Protein AF-A0A7J9P4S7-F1 (afdb_monomer)

Secondary structure (DSSP, 8-state):
-EEEPSS--EEEEEEEEETTEEEEEEEETTS-EEEEEEEETTHHHHTT--HHHHTTEEEEEEEEEE-SSEEEEEEEEEEEETTEEEEEEEEEEEE-TT-PPSEEEEEEEE----

Foldseek 3Di:
DKDFAPDDAWAWDDWDDFPQKIWTWTAHPVRAIATGMIDRHPVCVQQVHDVVQVVFWFWKKWKWFDDQFKIKTKIKTWGQDPNDTDIGMDITMDTPPVRHDGDMGIDIDGPPPD

Radius of gyration: 14.78 Å; Cα contacts (8 Å, |Δi|>4): 250; chains: 1; bounding box: 31×31×42 Å

Solvent-accessible surface area (backbone atoms only — not comparable to full-atom values): 6364 Å² total; per-residue (Å²): 90,79,47,73,59,76,96,69,76,54,49,84,72,54,72,47,83,52,97,59,30,35,35,33,33,17,35,29,94,82,72,44,36,42,82,44,29,40,34,33,56,66,48,34,67,74,53,72,44,50,72,70,37,64,76,34,52,47,34,34,37,35,42,36,41,35,37,80,66,31,34,38,40,36,42,36,43,28,22,45,53,95,89,34,86,43,79,35,69,49,75,51,75,48,70,32,84,83,63,48,51,73,44,76,48,77,45,76,48,69,50,77,84,126

Nearest PDB structures (foldseek):
  4q7r-assembly2_B  TM=4.293E-01  e=1.932E-01  Discosoma sp.
  7zct-assembly2_B  TM=4.171E-01  e=2.507E-01  Discosoma sp.
  8q6w-assembly1_A  TM=4.328E-01  e=2.642E-01  Discosoma sp.
  6myc-assembly7_G  TM=3.606E-01  e=4.941E-01  Echinophyllia sp. SC22
  5exc-assembly2_bb-2  TM=3.080E-01  e=2.035E-01  Dendronephthya sp. SSAL-2002

Organism: Methanococcus maripaludis (NCBI:txid39152)

Mean predicted aligned error: 3.86 Å

Sequence (114 aa):
MYIKRKNIEAEYDHTIEVDNIYLDIGVTKTEEKIITGVEIIDASEIFGVTKFDLSHIIGTSGLIEVYKETVKINIILEVLKRNKPFEKSINAKVLNEYGLSNESFNIQATSTVV

Structure (mmCIF, N/CA/C/O backbone):
data_AF-A0A7J9P4S7-F1
#
_entry.id   AF-A0A7J9P4S7-F1
#
loop_
_atom_site.group_PDB
_atom_site.id
_atom_site.type_symbol
_atom_site.label_atom_id
_atom_site.label_alt_id
_atom_site.label_comp_id
_atom_site.label_asym_id
_atom_site.label_entity_id
_atom_site.label_seq_id
_atom_site.pdbx_PDB_ins_code
_atom_site.Cartn_x
_atom_site.Cartn_y
_atom_site.Cartn_z
_atom_site.occupancy
_atom_site.B_iso_or_equiv
_atom_site.auth_seq_id
_atom_site.auth_comp_id
_atom_site.auth_asym_id
_atom_site.auth_atom_id
_atom_site.pdbx_PDB_model_num
ATOM 1 N N . MET A 1 1 ? -9.421 3.992 1.911 1.00 86.44 1 MET A N 1
ATOM 2 C CA . MET A 1 1 ? -8.393 4.745 2.681 1.00 86.44 1 MET A CA 1
ATOM 3 C C . MET A 1 1 ? -7.172 4.860 1.797 1.00 86.44 1 MET A C 1
ATOM 5 O O . MET A 1 1 ? -6.676 3.817 1.409 1.00 86.44 1 MET A O 1
ATOM 9 N N . TYR A 1 2 ? -6.713 6.068 1.468 1.00 91.56 2 TYR A N 1
ATOM 10 C CA . TYR A 1 2 ? -5.638 6.266 0.490 1.00 91.56 2 TYR A CA 1
ATOM 11 C C . TYR A 1 2 ? -4.363 6.830 1.120 1.00 91.56 2 TYR A C 1
ATOM 13 O O . TYR A 1 2 ? -4.419 7.749 1.939 1.00 91.56 2 TYR A O 1
ATOM 21 N N . ILE A 1 3 ? -3.217 6.298 0.704 1.00 90.62 3 ILE A N 1
ATOM 22 C CA . ILE A 1 3 ? -1.881 6.685 1.145 1.00 90.62 3 ILE A CA 1
ATOM 23 C C . ILE A 1 3 ? -1.031 6.941 -0.095 1.00 90.62 3 ILE A C 1
ATOM 25 O O . ILE A 1 3 ? -0.635 6.014 -0.798 1.00 90.62 3 ILE A O 1
ATOM 29 N N . LYS A 1 4 ? -0.699 8.209 -0.339 1.00 91.31 4 LYS A N 1
ATOM 30 C CA . LYS A 1 4 ? 0.210 8.593 -1.420 1.00 91.31 4 LYS A CA 1
ATOM 31 C C . LYS A 1 4 ? 1.665 8.507 -0.967 1.00 91.31 4 LYS A C 1
ATOM 33 O O . LYS A 1 4 ? 2.020 9.040 0.090 1.00 91.31 4 LYS A O 1
ATOM 38 N N . ARG A 1 5 ? 2.532 7.919 -1.792 1.00 90.38 5 ARG A N 1
ATOM 39 C CA . ARG A 1 5 ? 3.981 7.959 -1.580 1.00 90.38 5 ARG A CA 1
ATOM 40 C C . ARG A 1 5 ? 4.501 9.375 -1.822 1.00 90.38 5 ARG A C 1
ATOM 42 O O . ARG A 1 5 ? 4.203 10.009 -2.833 1.00 90.38 5 ARG A O 1
ATOM 49 N N . LYS A 1 6 ? 5.256 9.903 -0.860 1.00 88.44 6 LYS A N 1
ATOM 50 C CA . LYS A 1 6 ? 5.827 11.256 -0.931 1.00 88.44 6 LYS A CA 1
ATOM 51 C C . LYS A 1 6 ? 7.158 11.245 -1.685 1.00 88.44 6 LYS A C 1
ATOM 53 O O . LYS A 1 6 ? 7.863 10.242 -1.667 1.00 88.44 6 LYS A O 1
ATOM 58 N N . ASN A 1 7 ? 7.516 12.395 -2.259 1.00 87.56 7 ASN A N 1
ATOM 59 C CA . ASN A 1 7 ? 8.824 12.661 -2.874 1.00 87.56 7 ASN A CA 1
ATOM 60 C C . ASN A 1 7 ? 9.204 11.686 -4.002 1.00 87.56 7 ASN A C 1
ATOM 62 O O . ASN A 1 7 ? 10.358 11.282 -4.107 1.00 87.56 7 ASN A O 1
ATOM 66 N N . ILE A 1 8 ? 8.231 11.315 -4.835 1.00 89.94 8 ILE A N 1
ATOM 67 C CA . ILE A 1 8 ? 8.462 10.546 -6.056 1.00 89.94 8 ILE A CA 1
ATOM 68 C C . ILE A 1 8 ? 8.152 11.390 -7.282 1.00 89.94 8 ILE A C 1
ATOM 70 O O . ILE A 1 8 ? 7.153 12.109 -7.313 1.00 89.94 8 ILE A O 1
ATOM 74 N N . GLU A 1 9 ? 9.001 11.250 -8.295 1.00 93.12 9 GLU A N 1
ATOM 75 C CA . GLU A 1 9 ? 8.785 11.774 -9.638 1.00 93.12 9 GLU A CA 1
ATOM 76 C C . GLU A 1 9 ? 8.455 10.608 -10.576 1.00 93.12 9 GLU A C 1
ATOM 78 O O . GLU A 1 9 ? 9.347 9.978 -11.144 1.00 93.12 9 GLU A O 1
ATOM 83 N N . ALA A 1 10 ? 7.166 10.310 -10.707 1.00 95.81 10 ALA A N 1
ATOM 84 C CA . ALA A 1 10 ? 6.650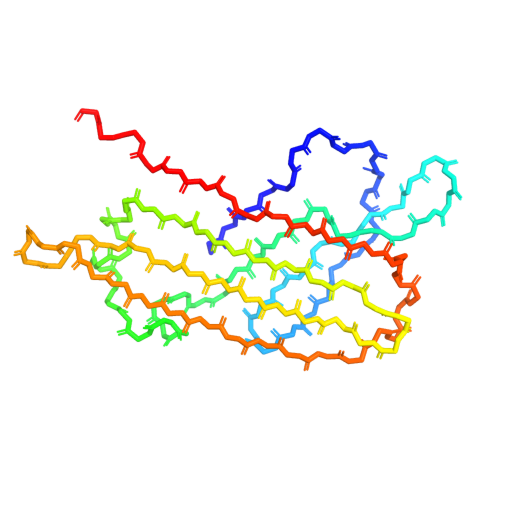 9.310 -11.632 1.00 95.81 10 ALA A CA 1
ATOM 85 C C . ALA A 1 10 ? 5.321 9.792 -12.221 1.00 95.81 10 ALA A C 1
ATOM 87 O O . ALA A 1 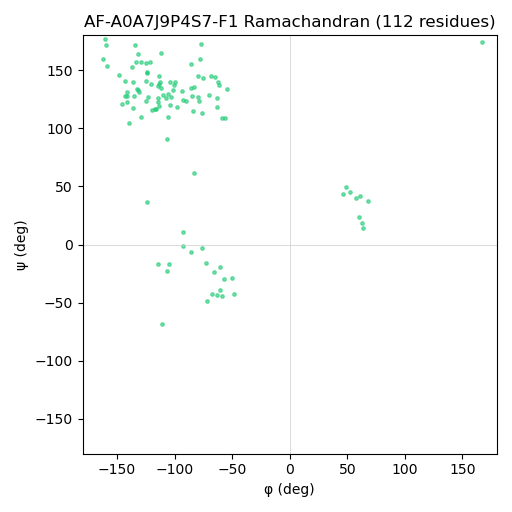10 ? 4.509 10.396 -11.511 1.00 95.81 10 ALA A O 1
ATOM 88 N N . GLU A 1 11 ? 5.112 9.536 -13.509 1.00 96.75 11 GLU A N 1
ATOM 89 C CA . GLU A 1 11 ? 3.801 9.688 -14.139 1.00 96.75 11 GLU A CA 1
ATOM 90 C C . GLU A 1 11 ? 2.935 8.477 -13.816 1.00 96.75 11 GLU A C 1
ATOM 92 O O . GLU A 1 11 ? 3.436 7.362 -13.702 1.00 96.75 11 GLU A O 1
ATOM 97 N N . TYR A 1 12 ? 1.635 8.703 -13.644 1.00 96.44 12 TYR A N 1
ATOM 98 C CA . TYR A 1 12 ? 0.684 7.617 -13.440 1.00 96.44 12 TYR A CA 1
ATOM 99 C C . TYR A 1 12 ? 0.665 6.681 -14.655 1.00 96.44 12 TYR A C 1
ATOM 101 O O . TYR A 1 12 ? 0.630 7.155 -15.789 1.00 96.44 12 TYR A O 1
ATOM 109 N N . ASP A 1 13 ? 0.639 5.374 -14.401 1.00 96.62 13 ASP A N 1
ATOM 110 C CA . ASP A 1 13 ? 0.508 4.338 -15.428 1.00 96.62 13 ASP A CA 1
ATOM 111 C C . ASP A 1 13 ? -0.857 3.648 -15.320 1.00 96.62 13 ASP A C 1
ATOM 113 O O . ASP A 1 13 ? -1.735 3.809 -16.167 1.00 96.62 13 ASP A O 1
ATOM 117 N N . HIS A 1 14 ? -1.053 2.900 -14.234 1.00 95.75 14 HIS A N 1
ATOM 118 C CA . HIS A 1 14 ? -2.260 2.126 -13.967 1.00 95.75 14 HIS A CA 1
ATOM 119 C C . HIS A 1 14 ? -2.363 1.792 -12.473 1.00 95.75 14 HIS A C 1
ATOM 121 O O . HIS A 1 14 ? -1.463 2.084 -11.686 1.00 95.75 14 HIS A O 1
ATOM 127 N N . THR A 1 15 ? -3.455 1.139 -12.085 1.00 96.19 15 THR A N 1
ATOM 128 C CA . THR A 1 15 ? -3.681 0.643 -10.725 1.00 96.19 15 THR A CA 1
ATOM 129 C C . THR A 1 15 ? -3.867 -0.872 -10.770 1.00 96.19 15 THR A C 1
ATOM 131 O O . THR A 1 15 ? -4.545 -1.379 -11.666 1.00 96.19 15 THR A O 1
ATOM 134 N N . ILE A 1 16 ? -3.269 -1.593 -9.820 1.00 93.12 16 ILE A N 1
ATOM 135 C CA . ILE A 1 16 ? -3.433 -3.047 -9.669 1.00 93.12 16 ILE A CA 1
ATOM 136 C C . ILE A 1 16 ? -4.173 -3.363 -8.374 1.00 93.12 16 ILE A C 1
ATOM 138 O O . ILE A 1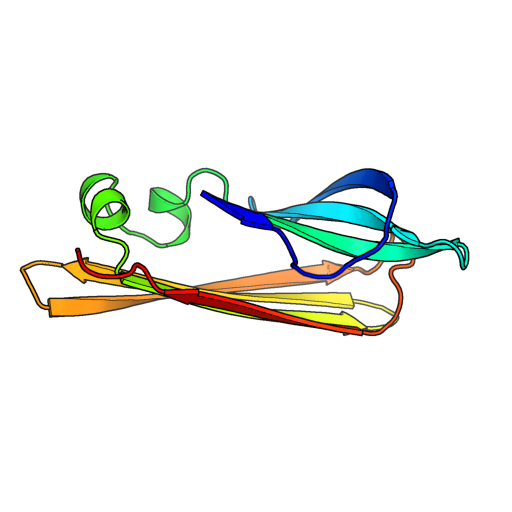 16 ? -3.979 -2.685 -7.368 1.00 93.12 16 ILE A O 1
ATOM 142 N N . GLU A 1 17 ? -5.002 -4.400 -8.387 1.00 92.06 17 GLU A N 1
ATOM 143 C CA . GLU A 1 17 ? -5.738 -4.867 -7.213 1.00 92.06 17 GLU A CA 1
ATOM 144 C C . GLU A 1 17 ? -5.070 -6.106 -6.605 1.00 92.06 17 GLU A C 1
ATOM 146 O O . GLU A 1 17 ? -4.737 -7.060 -7.307 1.00 92.06 17 GLU A O 1
ATOM 151 N N . VAL A 1 18 ? -4.904 -6.095 -5.282 1.00 89.88 18 VAL A N 1
ATOM 152 C CA . VAL A 1 18 ? -4.336 -7.185 -4.487 1.00 89.88 18 VAL A CA 1
ATOM 153 C C . VAL A 1 18 ? -5.134 -7.329 -3.194 1.00 89.88 18 VAL A C 1
ATOM 155 O O . VAL A 1 18 ? -4.968 -6.527 -2.282 1.00 89.88 18 VAL A O 1
ATOM 158 N N . ASP A 1 19 ? -5.989 -8.346 -3.084 1.00 86.81 19 ASP A N 1
ATOM 159 C CA . ASP A 1 19 ? -6.775 -8.625 -1.869 1.00 86.81 19 ASP A CA 1
ATOM 160 C C . ASP A 1 19 ? -7.508 -7.381 -1.312 1.00 86.81 19 ASP A C 1
ATOM 162 O O . ASP A 1 19 ? -7.413 -7.066 -0.124 1.00 86.81 19 ASP A O 1
ATOM 166 N N . ASN A 1 20 ? -8.233 -6.653 -2.175 1.00 89.00 20 ASN A N 1
ATOM 167 C CA . ASN A 1 20 ? -8.911 -5.380 -1.864 1.00 89.00 20 ASN A CA 1
ATOM 168 C C . ASN A 1 20 ? -7.974 -4.208 -1.476 1.00 89.00 20 ASN A C 1
ATOM 170 O O . ASN A 1 20 ? -8.419 -3.174 -0.964 1.00 89.00 20 ASN A O 1
ATOM 174 N N . ILE A 1 21 ? -6.672 -4.345 -1.734 1.00 92.94 21 ILE A N 1
ATOM 175 C CA . ILE A 1 21 ? -5.680 -3.270 -1.681 1.00 92.94 21 ILE A CA 1
ATOM 176 C C . ILE A 1 21 ? -5.354 -2.868 -3.115 1.00 92.94 21 ILE A C 1
ATOM 178 O O . ILE A 1 21 ? -4.884 -3.683 -3.904 1.00 92.94 21 ILE A O 1
ATOM 182 N N . TYR A 1 22 ? -5.595 -1.614 -3.469 1.00 95.06 22 TYR A N 1
ATOM 183 C CA . TYR A 1 22 ? -5.240 -1.076 -4.773 1.00 95.06 22 TYR A CA 1
ATOM 184 C C . TYR A 1 22 ? -3.863 -0.423 -4.678 1.00 95.06 22 TYR A C 1
ATOM 186 O O . TYR A 1 22 ? -3.591 0.339 -3.751 1.00 95.06 22 TYR A O 1
ATOM 194 N N . LEU A 1 23 ? -2.980 -0.728 -5.621 1.00 94.56 23 LEU A N 1
ATOM 195 C CA . LEU A 1 23 ? -1.649 -0.139 -5.719 1.00 94.56 23 LEU A CA 1
ATOM 196 C C . LEU A 1 23 ? -1.573 0.707 -6.983 1.00 94.56 23 LEU A C 1
ATOM 198 O O . LEU A 1 23 ? -1.702 0.181 -8.089 1.00 94.56 23 LEU A O 1
ATOM 202 N N . ASP A 1 24 ? -1.327 2.003 -6.820 1.00 95.75 24 ASP A N 1
ATOM 203 C CA . ASP A 1 24 ? -1.081 2.892 -7.951 1.00 95.75 24 ASP A CA 1
ATOM 204 C C . ASP A 1 24 ? 0.354 2.710 -8.430 1.00 95.75 24 ASP A C 1
ATOM 206 O O . ASP A 1 24 ? 1.308 2.913 -7.669 1.00 95.75 24 ASP A O 1
ATOM 210 N N . ILE A 1 25 ? 0.510 2.376 -9.704 1.00 95.94 25 ILE A N 1
ATOM 211 C CA . ILE A 1 25 ? 1.799 2.220 -10.365 1.00 95.94 25 ILE A CA 1
ATOM 212 C C . ILE A 1 25 ? 2.093 3.475 -11.177 1.00 95.94 25 ILE A C 1
ATOM 214 O O . ILE A 1 25 ? 1.220 4.027 -11.851 1.00 95.94 25 ILE A O 1
ATOM 218 N N . GLY A 1 26 ? 3.339 3.928 -11.107 1.00 96.88 26 GLY A N 1
ATOM 219 C CA . GLY A 1 26 ? 3.837 5.006 -11.947 1.00 96.88 26 GLY A CA 1
ATOM 220 C C . GLY A 1 26 ? 5.132 4.637 -12.650 1.00 96.88 26 GLY A C 1
ATOM 221 O O . GLY A 1 26 ? 5.869 3.763 -12.188 1.00 96.88 26 GLY A O 1
ATOM 222 N N . VAL A 1 27 ? 5.402 5.328 -13.755 1.00 97.19 27 VAL A N 1
ATOM 223 C CA . VAL A 1 27 ? 6.636 5.211 -14.535 1.00 97.19 27 VAL A CA 1
ATOM 224 C C . VAL A 1 27 ? 7.544 6.400 -14.237 1.00 97.19 27 VAL A C 1
ATOM 226 O O . VAL A 1 27 ? 7.129 7.559 -14.322 1.00 97.19 27 VAL A O 1
ATOM 229 N N . THR A 1 28 ? 8.791 6.129 -13.859 1.00 95.56 28 THR A N 1
ATOM 230 C CA . THR A 1 28 ? 9.809 7.163 -13.631 1.00 95.56 28 THR A CA 1
ATOM 231 C C . THR A 1 28 ? 10.372 7.704 -14.949 1.00 95.56 28 THR A C 1
ATOM 233 O O . THR A 1 28 ? 10.180 7.143 -16.025 1.00 95.56 28 THR A O 1
ATOM 236 N N . LYS A 1 29 ? 11.192 8.758 -14.866 1.00 94.62 29 LYS A N 1
ATOM 237 C CA . LYS A 1 29 ? 11.988 9.251 -16.009 1.00 94.62 29 LYS A CA 1
ATOM 238 C C . LYS A 1 29 ? 12.974 8.214 -16.573 1.00 94.62 29 LYS A C 1
ATOM 240 O O . LYS A 1 29 ? 13.449 8.391 -17.688 1.00 94.62 29 LYS A O 1
ATOM 245 N N . THR A 1 30 ? 13.312 7.183 -15.798 1.00 94.69 30 THR A N 1
ATOM 246 C CA . THR A 1 30 ? 14.180 6.059 -16.187 1.00 94.69 30 THR A CA 1
ATOM 247 C C . THR A 1 30 ? 13.391 4.864 -16.729 1.00 94.69 30 THR A C 1
ATOM 249 O O . THR A 1 30 ? 13.973 3.800 -16.909 1.00 94.69 30 THR A O 1
ATOM 252 N N . GLU A 1 31 ? 12.090 5.036 -16.997 1.00 94.19 31 GLU A N 1
ATOM 253 C CA . GLU A 1 31 ? 11.163 3.987 -17.452 1.00 94.19 31 GLU A CA 1
ATOM 254 C C . GLU A 1 31 ? 10.957 2.843 -16.440 1.00 94.19 31 GLU A C 1
ATOM 256 O O . GLU A 1 31 ? 10.470 1.764 -16.779 1.00 94.19 31 GLU A O 1
ATOM 261 N N . GLU A 1 32 ? 11.287 3.075 -15.167 1.00 95.31 32 GLU A N 1
ATOM 262 C CA . GLU A 1 32 ? 11.075 2.107 -14.093 1.00 95.31 32 GLU A CA 1
ATOM 263 C C . GLU A 1 32 ? 9.642 2.191 -13.576 1.00 95.31 32 GLU A C 1
ATOM 265 O O . GLU A 1 32 ? 9.125 3.281 -13.321 1.00 95.31 32 GLU A O 1
ATOM 270 N N . LYS A 1 33 ? 9.012 1.032 -13.371 1.00 96.00 33 LYS A N 1
ATOM 271 C CA . LYS A 1 33 ? 7.687 0.952 -12.758 1.00 96.00 33 LYS A CA 1
ATOM 272 C C . LYS A 1 33 ? 7.819 0.824 -11.251 1.00 96.00 33 LYS A C 1
ATOM 274 O O . LYS A 1 33 ? 8.454 -0.110 -10.758 1.00 96.00 33 LYS A O 1
ATOM 279 N N . ILE A 1 34 ? 7.193 1.742 -10.530 1.00 95.94 34 ILE A N 1
ATOM 280 C CA . ILE A 1 34 ? 7.263 1.823 -9.070 1.00 95.94 34 ILE A CA 1
ATOM 281 C C . ILE A 1 34 ? 5.879 2.021 -8.467 1.00 95.94 34 ILE A C 1
ATOM 283 O O . ILE A 1 34 ? 4.967 2.538 -9.114 1.00 95.94 34 ILE A O 1
ATOM 287 N N . ILE A 1 35 ? 5.730 1.650 -7.197 1.00 95.00 35 ILE A N 1
ATOM 288 C CA . ILE A 1 35 ? 4.489 1.906 -6.460 1.00 95.00 35 ILE A CA 1
ATOM 289 C C . ILE A 1 35 ? 4.490 3.363 -5.991 1.00 95.00 35 ILE A C 1
ATOM 291 O O . ILE A 1 35 ? 5.429 3.820 -5.331 1.00 95.00 35 ILE A O 1
ATOM 295 N N . THR A 1 36 ? 3.421 4.089 -6.309 1.00 95.25 36 THR A N 1
ATOM 296 C CA . THR A 1 36 ? 3.251 5.527 -6.038 1.00 95.25 36 THR A CA 1
ATOM 297 C C . THR A 1 36 ? 2.128 5.829 -5.046 1.00 95.25 36 THR A C 1
ATOM 299 O O . THR A 1 36 ? 2.107 6.904 -4.437 1.00 95.25 36 THR A O 1
ATOM 302 N N . GLY A 1 37 ? 1.231 4.875 -4.814 1.00 93.88 37 GLY A N 1
ATOM 303 C CA . GLY A 1 37 ? 0.111 5.021 -3.896 1.00 93.88 37 GLY A CA 1
ATOM 304 C C . GLY A 1 37 ? -0.483 3.679 -3.500 1.00 93.88 37 GLY A C 1
ATOM 305 O O . GLY A 1 37 ? -0.272 2.669 -4.169 1.00 93.88 37 GLY A O 1
ATOM 306 N N . VAL A 1 38 ? -1.204 3.681 -2.384 1.00 93.94 38 VAL A N 1
ATOM 307 C CA . VAL A 1 38 ? -1.928 2.522 -1.864 1.00 93.94 38 VAL A CA 1
ATOM 308 C C . VAL A 1 38 ? -3.313 2.963 -1.436 1.00 93.94 38 VAL A C 1
ATOM 310 O O . VAL A 1 38 ? -3.444 3.882 -0.626 1.00 93.94 38 VAL A O 1
ATOM 313 N N . GLU A 1 39 ? -4.341 2.283 -1.916 1.00 94.00 39 GLU A N 1
ATOM 314 C CA . GLU A 1 39 ? -5.698 2.402 -1.410 1.00 94.00 39 GLU A CA 1
ATOM 315 C C . GLU A 1 39 ? -6.151 1.096 -0.766 1.00 94.00 39 GLU A C 1
ATOM 317 O O . GLU A 1 39 ? -5.947 0.017 -1.296 1.00 94.00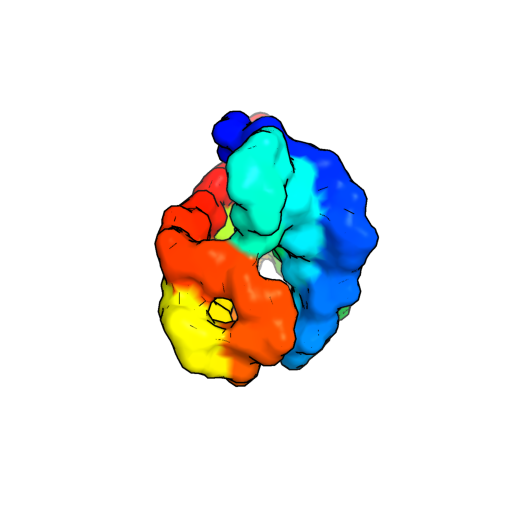 39 GLU A O 1
ATOM 322 N N . ILE A 1 40 ? -6.793 1.193 0.390 1.00 93.25 40 ILE A N 1
ATOM 323 C CA . ILE A 1 40 ? -7.459 0.073 1.048 1.00 93.25 40 ILE A CA 1
ATOM 324 C C . ILE A 1 40 ? -8.960 0.279 0.868 1.00 93.25 40 ILE A C 1
ATOM 326 O O . ILE A 1 40 ? -9.527 1.217 1.459 1.00 93.25 40 ILE A O 1
ATOM 330 N N . ILE A 1 41 ? -9.573 -0.566 0.041 1.00 92.94 41 ILE A N 1
ATOM 331 C CA . ILE A 1 41 ? -11.020 -0.591 -0.191 1.00 92.94 41 ILE A CA 1
ATOM 332 C C . ILE A 1 41 ? -11.690 -1.240 1.018 1.00 92.94 41 ILE A C 1
ATOM 334 O O . ILE A 1 41 ? -11.105 -2.101 1.657 1.00 92.94 41 ILE A O 1
ATOM 338 N N . ASP A 1 42 ? -12.869 -0.760 1.417 1.00 92.38 42 ASP A N 1
ATOM 339 C CA . ASP A 1 42 ? -13.611 -1.309 2.563 1.00 92.38 42 ASP A CA 1
ATOM 340 C C . ASP A 1 42 ? -12.755 -1.560 3.821 1.00 92.38 42 ASP A C 1
ATOM 342 O O . ASP A 1 42 ? -12.888 -2.565 4.518 1.00 92.38 42 ASP A O 1
ATOM 346 N N . ALA A 1 43 ? -11.886 -0.597 4.156 1.00 92.62 43 ALA A N 1
ATOM 347 C CA . ALA A 1 43 ? -10.917 -0.704 5.252 1.00 92.62 43 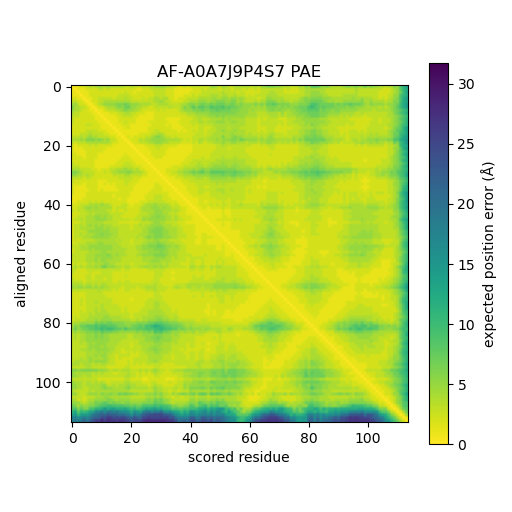ALA A CA 1
ATOM 348 C C . ALA A 1 43 ? -11.528 -1.168 6.592 1.00 92.62 43 ALA A C 1
ATOM 350 O O . ALA A 1 43 ? -10.856 -1.820 7.387 1.00 92.62 43 ALA A O 1
ATOM 351 N N . SER A 1 44 ? -12.806 -0.875 6.853 1.00 93.88 44 SER A N 1
ATOM 352 C CA . SER A 1 44 ? -13.493 -1.353 8.057 1.00 93.88 44 SER A CA 1
ATOM 353 C C . SER A 1 44 ? -13.583 -2.878 8.091 1.00 93.88 44 SER A C 1
ATOM 355 O O . SER A 1 44 ? -13.330 -3.491 9.124 1.00 93.88 44 SER A O 1
ATOM 357 N N . GLU A 1 45 ? -13.913 -3.494 6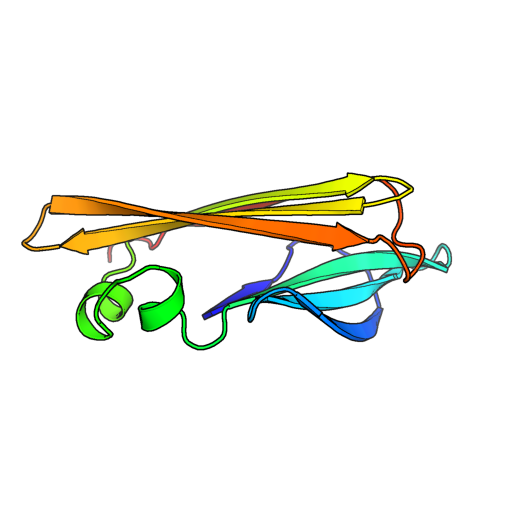.960 1.00 93.75 45 GLU A N 1
ATOM 358 C CA . GLU A 1 45 ? -14.020 -4.944 6.838 1.00 93.75 45 GLU A CA 1
ATOM 359 C C . GLU A 1 45 ? -12.636 -5.591 6.883 1.00 93.75 45 GLU A C 1
ATOM 361 O O . GLU A 1 45 ? -12.393 -6.463 7.716 1.00 93.75 45 GLU A O 1
ATOM 366 N N . ILE A 1 46 ? -11.702 -5.069 6.084 1.00 92.94 46 ILE A N 1
ATOM 367 C CA . ILE A 1 46 ? -10.336 -5.591 5.967 1.00 92.94 46 ILE A CA 1
ATOM 368 C C . ILE A 1 46 ? -9.589 -5.582 7.307 1.00 92.94 46 ILE A C 1
ATOM 370 O O . ILE A 1 46 ? -8.960 -6.572 7.678 1.00 92.94 46 ILE A O 1
ATOM 374 N N . PHE A 1 47 ? -9.680 -4.492 8.075 1.00 93.44 47 PHE A N 1
ATOM 375 C CA . PHE A 1 47 ? -9.047 -4.414 9.397 1.00 93.44 47 PHE A CA 1
ATOM 376 C C . PHE A 1 47 ? -9.920 -4.997 10.525 1.00 93.44 47 PHE A C 1
ATOM 378 O O . PHE A 1 47 ? -9.466 -5.101 11.670 1.00 93.44 47 PHE A O 1
ATOM 385 N N . GLY A 1 48 ? -11.171 -5.381 10.247 1.00 93.50 48 GLY A N 1
ATOM 386 C CA . GLY A 1 48 ? -12.118 -5.845 11.265 1.00 93.50 48 GLY A CA 1
ATOM 387 C C . GLY A 1 48 ? -12.423 -4.774 12.321 1.00 93.50 48 GLY A C 1
ATOM 388 O O . GLY A 1 48 ? -12.463 -5.060 13.524 1.00 93.50 48 GLY A O 1
ATOM 389 N N . VAL A 1 49 ? -12.590 -3.528 11.879 1.00 93.81 49 VAL A N 1
ATOM 390 C CA . VAL A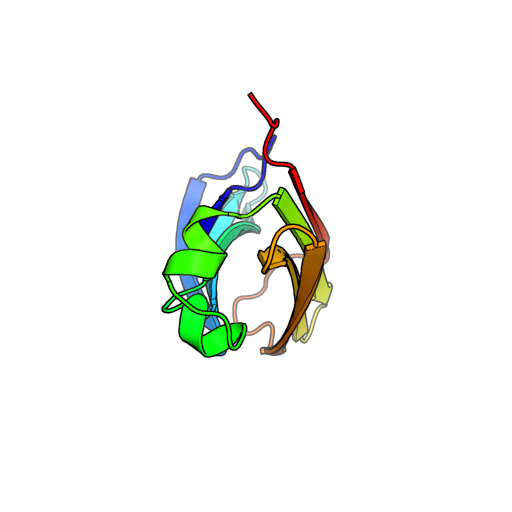 1 49 ? -12.907 -2.355 12.704 1.00 93.81 49 VAL A CA 1
ATOM 391 C C . VAL A 1 49 ? -14.207 -1.713 12.230 1.00 93.81 49 VAL A C 1
ATOM 393 O O . VAL A 1 49 ? -14.637 -1.883 11.096 1.00 93.81 49 VAL A O 1
ATOM 396 N N . THR A 1 50 ? -14.884 -0.967 13.094 1.00 94.94 50 THR A N 1
ATOM 397 C CA . THR A 1 50 ? -16.116 -0.283 12.678 1.00 94.94 50 THR A CA 1
ATOM 398 C C . THR A 1 50 ? -15.798 0.979 11.872 1.00 94.94 50 THR A C 1
ATOM 400 O O . THR A 1 50 ? -14.727 1.565 12.014 1.00 94.94 50 THR A O 1
ATOM 403 N N . LYS A 1 51 ? -16.754 1.474 11.075 1.00 92.81 51 LYS A N 1
ATOM 404 C CA . LYS A 1 51 ? -16.624 2.797 10.430 1.00 92.81 51 LYS A CA 1
ATOM 405 C C . LYS A 1 51 ? -16.412 3.927 11.449 1.00 92.81 51 LYS A C 1
ATOM 407 O O . LYS A 1 51 ? -15.740 4.901 11.140 1.00 92.81 51 LYS A O 1
ATOM 412 N N . PHE A 1 52 ? -16.950 3.775 12.662 1.00 93.31 52 PHE A N 1
ATOM 413 C CA . PHE A 1 52 ? -16.694 4.688 13.777 1.00 93.31 52 PHE A CA 1
ATOM 414 C C . PHE A 1 52 ? -15.241 4.608 14.260 1.00 93.31 52 PHE A C 1
ATOM 416 O O . PHE A 1 52 ? -14.619 5.634 14.498 1.00 93.31 52 PHE A O 1
ATOM 423 N N . ASP A 1 53 ? -14.665 3.411 14.368 1.00 94.00 53 ASP A N 1
ATOM 424 C CA . ASP A 1 53 ? -13.245 3.265 14.711 1.00 94.00 53 ASP A CA 1
ATOM 425 C C . ASP A 1 53 ? -12.357 3.946 13.639 1.00 94.00 53 ASP A C 1
ATOM 427 O O . ASP A 1 53 ? -11.405 4.644 13.980 1.00 94.00 53 ASP A O 1
ATOM 431 N N . LEU A 1 54 ? -12.714 3.839 12.348 1.00 92.69 54 LEU A N 1
ATOM 432 C CA . LEU A 1 54 ? -12.002 4.514 11.248 1.00 92.69 54 LEU A CA 1
ATOM 433 C C . LEU A 1 54 ? -12.085 6.046 11.280 1.00 92.69 54 LEU A C 1
ATOM 435 O O . LEU A 1 54 ? -11.213 6.708 10.723 1.00 92.69 54 LEU A O 1
ATOM 439 N N . SER A 1 55 ? -13.098 6.640 11.915 1.00 91.69 55 SER A N 1
ATOM 440 C CA . SER A 1 55 ? -13.116 8.096 12.115 1.00 91.69 55 SER A CA 1
ATOM 441 C C . SER A 1 55 ? -12.175 8.549 13.239 1.00 91.69 55 SER A C 1
ATOM 443 O O . SER A 1 55 ? -12.050 9.746 13.473 1.00 91.69 55 SER A O 1
ATOM 445 N N . HIS A 1 56 ? -11.523 7.609 13.933 1.00 93.56 56 HIS A N 1
ATOM 446 C CA . HIS A 1 56 ? -10.595 7.848 15.040 1.00 93.56 56 HIS A CA 1
ATOM 447 C C . HIS A 1 56 ? -9.223 7.207 14.783 1.00 93.56 56 HIS A C 1
ATOM 449 O O . HIS A 1 56 ? -8.591 6.682 15.703 1.00 93.56 56 HIS A O 1
ATOM 455 N N . ILE A 1 57 ? -8.763 7.227 13.529 1.00 93.56 57 ILE A N 1
ATOM 456 C CA . ILE A 1 57 ? -7.405 6.804 13.167 1.00 93.56 57 ILE A CA 1
ATOM 457 C C . ILE A 1 57 ? -6.401 7.737 13.838 1.00 93.56 57 ILE A C 1
ATOM 459 O O . ILE A 1 57 ? -6.459 8.954 13.654 1.00 93.56 57 ILE A O 1
ATOM 463 N N . ILE A 1 58 ? -5.467 7.155 14.583 1.00 94.81 58 ILE A N 1
ATOM 464 C CA . ILE A 1 58 ? -4.357 7.870 15.223 1.00 94.81 58 ILE A CA 1
ATOM 465 C C . ILE A 1 58 ? -3.022 7.606 14.531 1.00 94.81 58 ILE A C 1
ATOM 467 O O . ILE A 1 58 ? -2.127 8.452 14.576 1.00 94.81 58 ILE A O 1
ATOM 471 N N . GLY A 1 59 ? -2.912 6.491 13.813 1.00 94.06 59 GLY A N 1
ATOM 472 C CA . GLY A 1 59 ? -1.698 6.133 13.106 1.00 94.06 59 GLY A CA 1
ATOM 473 C C . GLY A 1 59 ? -1.947 5.152 11.976 1.00 94.06 59 GLY A C 1
ATOM 474 O O . GLY A 1 59 ? -2.900 4.373 11.960 1.00 94.06 59 GLY A O 1
ATOM 475 N N . THR A 1 60 ? -1.065 5.194 10.994 1.00 93.44 60 THR A N 1
ATOM 476 C CA . THR A 1 60 ? -0.917 4.163 9.982 1.00 93.44 60 THR A CA 1
ATOM 477 C C . THR A 1 60 ? 0.558 3.997 9.689 1.00 93.44 60 THR A C 1
ATOM 479 O O . THR A 1 60 ? 1.270 4.973 9.440 1.00 93.44 60 THR A O 1
ATOM 482 N N . SER A 1 61 ? 1.017 2.758 9.697 1.00 94.69 61 SER A N 1
ATOM 483 C CA . SER A 1 61 ? 2.364 2.404 9.281 1.00 94.69 61 SER A CA 1
ATOM 484 C C . SER A 1 61 ? 2.332 1.189 8.365 1.00 94.69 61 SER A C 1
ATOM 486 O O . SER A 1 61 ? 1.280 0.595 8.141 1.00 94.69 61 SER A O 1
ATOM 488 N N . GLY A 1 62 ? 3.459 0.843 7.763 1.00 93.38 62 GLY A N 1
ATOM 489 C CA . GLY A 1 62 ? 3.526 -0.324 6.902 1.00 93.38 62 GLY A CA 1
ATOM 490 C C . GLY A 1 62 ? 4.793 -0.373 6.076 1.00 93.38 62 GLY A C 1
ATOM 491 O O . GLY A 1 62 ? 5.587 0.571 6.053 1.00 93.38 62 GLY A O 1
ATOM 492 N N . LEU A 1 63 ? 4.949 -1.484 5.376 1.00 95.69 63 LEU A N 1
ATOM 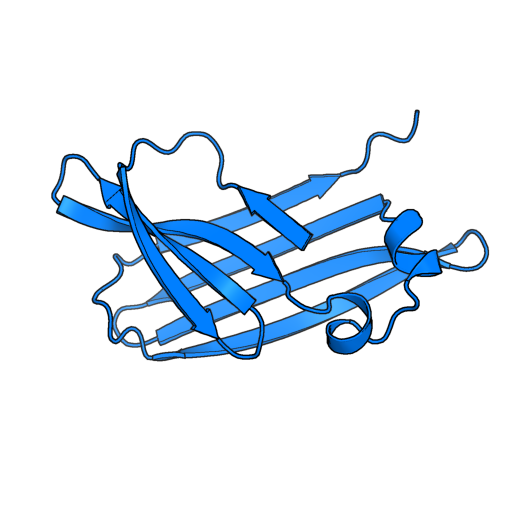493 C CA . LEU A 1 63 ? 6.060 -1.744 4.485 1.00 95.69 63 LEU A CA 1
ATOM 494 C C . LEU A 1 63 ? 5.540 -2.471 3.248 1.00 95.69 63 LEU A C 1
ATOM 496 O O . LEU A 1 63 ? 4.878 -3.504 3.355 1.00 95.69 63 LEU A O 1
ATOM 500 N N . ILE A 1 64 ? 5.875 -1.936 2.079 1.00 94.81 64 ILE A N 1
ATOM 501 C CA . ILE A 1 64 ? 5.743 -2.651 0.816 1.00 94.81 64 ILE A CA 1
ATOM 502 C C . ILE A 1 64 ? 7.135 -3.019 0.340 1.00 94.81 64 ILE A C 1
ATOM 504 O O . ILE A 1 64 ? 8.000 -2.153 0.216 1.00 94.81 64 ILE A O 1
ATOM 508 N N . GLU A 1 65 ? 7.336 -4.298 0.068 1.00 96.38 65 GLU A N 1
ATOM 509 C CA . GLU A 1 65 ? 8.583 -4.837 -0.455 1.00 96.38 65 GLU A CA 1
ATOM 510 C C . GLU A 1 65 ? 8.330 -5.418 -1.840 1.00 96.38 65 GLU A C 1
ATOM 512 O O . GLU A 1 65 ? 7.575 -6.384 -1.999 1.00 96.38 65 GLU A O 1
ATOM 517 N N . VAL A 1 66 ? 8.976 -4.837 -2.843 1.00 96.12 66 VAL A N 1
ATOM 518 C CA . VAL A 1 66 ? 8.946 -5.333 -4.212 1.00 96.12 66 VAL A CA 1
ATOM 519 C C . VAL A 1 66 ? 10.206 -6.152 -4.442 1.00 96.12 66 VAL A C 1
ATOM 521 O O . VAL A 1 66 ? 11.328 -5.653 -4.352 1.00 96.12 66 VAL A O 1
ATOM 524 N N . TYR A 1 67 ? 10.004 -7.427 -4.742 1.00 96.50 67 TYR A N 1
ATOM 525 C CA . TYR A 1 67 ? 11.036 -8.352 -5.178 1.00 96.50 67 TYR A CA 1
ATOM 526 C C . TYR A 1 67 ? 10.786 -8.734 -6.633 1.00 96.50 67 TYR A C 1
ATOM 528 O O . TYR A 1 67 ? 9.672 -8.608 -7.144 1.00 96.50 67 TYR A O 1
ATOM 536 N N . LYS A 1 68 ? 11.804 -9.321 -7.266 1.00 95.12 68 LYS A N 1
ATOM 537 C CA . LYS A 1 68 ? 11.750 -9.740 -8.670 1.00 95.12 68 LYS A CA 1
ATOM 538 C C . LYS A 1 68 ? 10.492 -10.547 -9.006 1.00 95.12 68 LYS A C 1
ATOM 540 O O . LYS A 1 68 ? 9.883 -10.311 -10.035 1.00 95.12 68 LYS A O 1
ATOM 545 N N . GLU A 1 69 ? 10.108 -11.473 -8.131 1.00 96.88 69 GLU A N 1
ATOM 546 C CA . GLU A 1 69 ? 8.999 -12.401 -8.384 1.00 96.88 69 GLU A CA 1
ATOM 547 C C . GLU A 1 69 ? 7.725 -12.052 -7.603 1.00 96.88 69 GLU A C 1
ATOM 549 O O . GLU A 1 69 ? 6.652 -12.572 -7.902 1.00 96.88 69 GLU A O 1
ATOM 554 N N . THR A 1 70 ? 7.813 -11.215 -6.564 1.00 96.50 70 THR A N 1
ATOM 555 C CA . THR A 1 70 ? 6.695 -11.004 -5.632 1.00 96.50 70 THR A CA 1
ATOM 556 C C . THR A 1 70 ? 6.665 -9.602 -5.060 1.00 96.50 70 THR A C 1
ATOM 558 O O . THR A 1 70 ? 7.712 -9.069 -4.704 1.00 96.50 70 THR A O 1
ATOM 561 N N . VAL A 1 71 ? 5.465 -9.089 -4.821 1.00 95.69 71 VAL A N 1
ATOM 562 C CA . VAL A 1 71 ? 5.225 -7.905 -3.993 1.00 95.69 71 VAL A CA 1
ATOM 563 C C . VAL A 1 71 ? 4.634 -8.362 -2.664 1.00 95.69 71 VAL A C 1
ATOM 565 O O . VAL A 1 71 ? 3.684 -9.148 -2.640 1.00 95.69 71 VAL A O 1
ATOM 568 N N . LYS A 1 72 ? 5.205 -7.897 -1.553 1.00 96.12 72 LYS A N 1
ATOM 569 C CA . LYS A 1 72 ? 4.672 -8.111 -0.202 1.00 96.12 72 LYS A CA 1
ATOM 570 C C . LYS A 1 72 ? 4.192 -6.788 0.361 1.00 96.12 72 LYS A C 1
ATOM 572 O O . LYS A 1 72 ? 4.908 -5.797 0.277 1.00 96.12 72 LYS A O 1
ATOM 577 N N . ILE A 1 73 ? 3.009 -6.791 0.954 1.00 95.19 73 ILE A N 1
ATOM 578 C CA . ILE A 1 73 ? 2.358 -5.605 1.502 1.00 95.19 73 ILE A CA 1
ATOM 579 C C . ILE A 1 73 ? 2.037 -5.903 2.961 1.00 95.19 73 ILE A C 1
ATOM 581 O O . ILE A 1 73 ? 1.334 -6.869 3.252 1.00 95.19 73 ILE A O 1
ATOM 585 N N . ASN A 1 74 ? 2.532 -5.074 3.872 1.00 95.44 74 ASN A N 1
ATOM 586 C CA . ASN A 1 74 ? 2.118 -5.044 5.267 1.00 95.44 74 ASN A CA 1
ATOM 587 C C . ASN A 1 74 ? 1.632 -3.634 5.597 1.00 95.44 74 ASN A C 1
ATOM 589 O O . ASN A 1 74 ? 2.347 -2.662 5.353 1.00 95.44 74 ASN A O 1
ATOM 593 N N . ILE A 1 75 ? 0.424 -3.521 6.147 1.00 94.69 75 ILE A N 1
ATOM 594 C CA . ILE A 1 75 ? -0.129 -2.243 6.601 1.00 94.69 75 ILE A CA 1
ATOM 595 C C . ILE A 1 75 ? -0.689 -2.432 8.001 1.00 94.69 75 ILE A C 1
ATOM 597 O O . ILE A 1 75 ? -1.420 -3.384 8.271 1.00 94.69 75 ILE A O 1
ATOM 601 N N . ILE A 1 76 ? -0.348 -1.504 8.881 1.00 95.75 76 ILE A N 1
ATOM 602 C CA . ILE A 1 76 ? -0.781 -1.423 10.265 1.00 95.75 76 ILE A CA 1
ATOM 603 C C . ILE A 1 76 ? -1.634 -0.167 10.406 1.00 95.75 76 ILE A C 1
ATOM 605 O O . ILE A 1 76 ? -1.208 0.934 10.058 1.00 95.75 76 ILE A O 1
ATOM 609 N N . LEU A 1 77 ? -2.840 -0.339 10.930 1.00 95.62 77 LEU A N 1
ATOM 610 C CA . LEU A 1 77 ? -3.774 0.715 11.275 1.00 95.62 77 LEU A CA 1
ATOM 611 C C . LEU A 1 77 ? -3.889 0.805 12.794 1.00 95.62 77 LEU A C 1
ATOM 613 O O . LEU A 1 77 ? -4.178 -0.186 13.467 1.00 95.62 77 LEU A O 1
ATOM 617 N N . GLU A 1 78 ? -3.728 2.009 13.321 1.00 96.19 78 GLU A N 1
ATOM 618 C CA . GLU A 1 78 ? -3.921 2.310 14.731 1.00 96.19 78 GLU A CA 1
ATOM 619 C C . GLU A 1 78 ? -5.119 3.253 14.888 1.00 96.19 78 GLU A C 1
ATOM 621 O O . GLU A 1 78 ? -5.162 4.342 14.306 1.00 96.19 78 GLU A O 1
ATOM 626 N N . VAL A 1 79 ? -6.109 2.830 15.674 1.00 95.50 79 VAL A N 1
ATOM 627 C CA . VAL A 1 79 ? -7.333 3.594 15.963 1.00 95.50 79 VAL A CA 1
ATOM 628 C C . VAL A 1 79 ? -7.527 3.756 17.467 1.00 95.50 79 VAL A C 1
ATOM 630 O O . VAL A 1 79 ? -7.076 2.925 18.257 1.00 95.50 79 VAL A O 1
ATOM 633 N N . LEU A 1 80 ? -8.258 4.787 17.889 1.00 95.19 80 LEU A N 1
ATOM 634 C CA . LEU A 1 80 ? -8.759 4.869 19.261 1.00 95.19 80 LEU A CA 1
ATOM 635 C C . LEU A 1 80 ? -10.066 4.092 19.401 1.00 95.19 80 LEU A C 1
ATOM 637 O O . LEU A 1 80 ? -11.105 4.485 18.876 1.00 95.19 80 LEU A O 1
ATOM 641 N N . LYS A 1 81 ? -10.040 3.028 20.204 1.00 92.75 81 LYS A N 1
ATOM 642 C CA . LYS A 1 81 ? -11.223 2.242 20.562 1.00 92.75 81 LYS A CA 1
ATOM 643 C C . LYS A 1 81 ? -11.467 2.324 22.059 1.00 92.75 81 LYS A C 1
ATOM 645 O O . LYS A 1 81 ? -10.651 1.875 22.859 1.00 92.75 81 LYS A O 1
ATOM 650 N N . ARG A 1 82 ? -12.608 2.903 22.457 1.00 90.06 82 ARG A N 1
ATOM 651 C CA . ARG A 1 82 ? -12.934 3.177 23.875 1.00 90.06 82 ARG A CA 1
ATOM 652 C C . ARG A 1 82 ? -11.801 3.948 24.582 1.00 90.06 82 ARG A C 1
ATOM 654 O O . ARG A 1 82 ? -11.400 3.587 25.686 1.00 90.06 82 ARG A O 1
ATOM 661 N N . ASN A 1 83 ? -11.280 4.982 23.915 1.00 88.25 83 ASN A N 1
ATOM 662 C CA . ASN A 1 83 ? -10.167 5.830 24.369 1.00 88.25 83 ASN A CA 1
ATOM 663 C C . ASN A 1 83 ? -8.846 5.087 24.624 1.00 88.25 83 ASN A C 1
ATOM 665 O O . ASN A 1 83 ? -8.012 5.554 25.396 1.00 88.25 83 ASN A O 1
ATOM 669 N N . LYS A 1 84 ? -8.649 3.926 23.995 1.00 93.00 84 LYS A N 1
ATOM 670 C CA . LYS A 1 84 ? -7.391 3.184 24.045 1.00 93.00 84 LYS A CA 1
ATOM 671 C C . LYS A 1 84 ? -6.891 2.921 22.628 1.00 93.00 84 LYS A C 1
ATOM 673 O O . LYS A 1 84 ? -7.722 2.607 21.773 1.00 93.00 84 LYS A O 1
ATOM 678 N N . PRO A 1 85 ? -5.576 3.020 22.382 1.00 94.38 85 PRO A N 1
ATOM 679 C CA . PRO A 1 85 ? -4.993 2.566 21.132 1.00 94.38 85 PRO A CA 1
ATOM 680 C C . PRO A 1 85 ? -5.356 1.109 20.858 1.00 94.38 85 PRO A C 1
ATOM 682 O O . PRO A 1 85 ? -5.300 0.255 21.749 1.00 94.38 85 PRO A O 1
ATOM 685 N N . PHE A 1 86 ? -5.773 0.846 19.630 1.00 95.19 86 PHE A N 1
ATOM 686 C CA . PHE A 1 86 ? -6.124 -0.473 19.145 1.00 95.19 86 PHE A CA 1
ATOM 687 C C . PHE A 1 86 ? -5.522 -0.652 17.758 1.00 95.19 86 PHE A C 1
ATOM 689 O O . PHE A 1 86 ? -5.857 0.078 16.826 1.00 95.19 86 PHE A O 1
ATOM 696 N N . GLU A 1 87 ? -4.623 -1.622 17.645 1.00 96.06 87 GLU A N 1
ATOM 697 C CA . GLU A 1 87 ? -3.870 -1.891 16.429 1.00 96.06 87 GLU A CA 1
ATOM 698 C C . GLU A 1 87 ? -4.487 -3.054 15.647 1.00 96.06 87 GLU A C 1
ATOM 700 O O . GLU A 1 87 ? -4.917 -4.067 16.217 1.00 96.06 87 GLU A O 1
ATOM 705 N N . LYS A 1 88 ? -4.509 -2.912 14.323 1.00 96.19 88 LYS A N 1
ATOM 706 C CA . LYS A 1 88 ? -4.859 -3.966 13.375 1.00 96.19 88 LYS A CA 1
ATOM 707 C C . LYS A 1 88 ? -3.881 -3.964 12.219 1.00 96.19 88 LYS A C 1
ATOM 709 O O . LYS A 1 88 ? -3.518 -2.909 11.722 1.00 96.19 88 LYS A O 1
ATOM 714 N N . SER A 1 89 ? -3.496 -5.148 11.763 1.00 94.75 89 SER A N 1
ATOM 715 C CA . SER A 1 89 ? -2.602 -5.300 10.625 1.00 94.75 89 SER A CA 1
ATOM 716 C C . SER A 1 89 ? -3.220 -6.173 9.551 1.00 94.75 89 SER A C 1
ATOM 718 O O . SER A 1 89 ? -3.976 -7.103 9.841 1.00 94.75 89 SER A O 1
ATOM 720 N N . ILE A 1 90 ? -2.869 -5.861 8.310 1.00 93.56 90 ILE A N 1
ATOM 721 C CA . ILE A 1 90 ? -3.161 -6.680 7.143 1.00 93.56 90 ILE A CA 1
ATOM 722 C C . ILE A 1 90 ? -1.874 -7.001 6.407 1.00 93.56 90 ILE A C 1
ATOM 724 O O . ILE A 1 90 ? -0.913 -6.227 6.414 1.00 93.56 90 ILE A O 1
ATOM 728 N N . ASN A 1 91 ? -1.870 -8.175 5.791 1.00 94.19 91 ASN A N 1
ATOM 729 C CA . ASN A 1 91 ? -0.763 -8.671 4.999 1.00 94.19 91 ASN A CA 1
ATOM 730 C C . ASN A 1 91 ? -1.323 -9.199 3.689 1.00 94.19 91 ASN A C 1
ATOM 732 O O . ASN A 1 91 ? -2.286 -9.962 3.714 1.00 94.19 91 ASN A O 1
ATOM 736 N N . ALA A 1 92 ? -0.691 -8.839 2.583 1.00 93.31 92 ALA A N 1
ATOM 737 C CA . ALA A 1 92 ? -1.010 -9.382 1.274 1.00 93.31 92 ALA A CA 1
ATOM 738 C C . ALA A 1 92 ? 0.280 -9.706 0.517 1.00 93.31 92 ALA A C 1
ATOM 740 O O . ALA A 1 92 ? 1.346 -9.129 0.768 1.00 93.31 92 ALA A O 1
ATOM 741 N N . LYS A 1 93 ? 0.195 -10.673 -0.394 1.00 94.31 93 LYS A N 1
ATOM 742 C CA . LYS A 1 93 ? 1.318 -11.093 -1.229 1.00 94.31 93 LYS A CA 1
ATOM 743 C C . LYS A 1 93 ? 0.810 -11.447 -2.616 1.00 94.31 93 LYS A C 1
ATOM 745 O O . LYS A 1 93 ? -0.046 -12.313 -2.749 1.00 94.31 93 LYS A O 1
ATOM 750 N N . VAL A 1 94 ? 1.422 -10.855 -3.634 1.00 94.56 94 VAL A N 1
ATOM 751 C CA . VAL A 1 94 ? 1.096 -11.103 -5.043 1.00 94.56 94 VAL A CA 1
ATOM 752 C C . VAL A 1 94 ? 2.363 -11.356 -5.854 1.00 94.56 94 VAL A C 1
ATOM 754 O O . VAL A 1 94 ? 3.477 -11.086 -5.393 1.00 94.56 94 VAL A O 1
ATOM 757 N N . LEU A 1 95 ? 2.205 -11.913 -7.052 1.00 95.50 95 LEU A N 1
ATOM 758 C CA . LEU A 1 95 ? 3.283 -12.007 -8.031 1.00 95.50 95 LEU A CA 1
ATOM 759 C C . LEU A 1 95 ? 3.643 -10.615 -8.559 1.00 95.50 95 LEU A C 1
ATOM 761 O O . LEU A 1 95 ? 2.777 -9.764 -8.742 1.00 95.50 95 LEU A O 1
ATOM 765 N N . ASN A 1 96 ? 4.925 -10.391 -8.839 1.00 94.56 96 ASN A N 1
ATOM 766 C CA . ASN A 1 96 ? 5.377 -9.183 -9.528 1.00 94.56 96 ASN A CA 1
ATOM 767 C C . ASN A 1 96 ? 5.231 -9.346 -11.052 1.00 94.56 96 ASN A C 1
ATOM 769 O O . ASN A 1 96 ? 6.203 -9.339 -11.804 1.00 94.56 96 ASN A O 1
ATOM 773 N N . GLU A 1 97 ? 3.998 -9.543 -11.511 1.00 92.62 97 GLU A N 1
ATOM 774 C CA . GLU A 1 97 ? 3.691 -9.785 -12.928 1.00 92.62 97 GLU A CA 1
ATOM 775 C C . GLU A 1 97 ? 3.823 -8.525 -13.804 1.00 92.62 97 GLU A C 1
ATOM 777 O O . GLU A 1 97 ? 3.958 -8.620 -15.022 1.00 92.62 97 GLU A O 1
ATOM 782 N N . TYR A 1 98 ? 3.858 -7.344 -13.177 1.00 90.81 98 TYR A N 1
ATOM 783 C CA . TYR A 1 98 ? 3.949 -6.046 -13.852 1.00 90.81 98 TYR A CA 1
ATOM 784 C C . TYR A 1 98 ? 5.386 -5.540 -14.031 1.00 90.81 98 TYR A C 1
ATOM 786 O O . TYR A 1 98 ? 5.583 -4.476 -14.624 1.00 90.81 98 TYR A O 1
ATOM 794 N N . GLY A 1 99 ? 6.383 -6.295 -13.553 1.00 92.81 99 GLY A N 1
ATOM 795 C CA . GLY A 1 99 ? 7.796 -5.940 -13.684 1.00 92.81 99 GLY A CA 1
ATOM 796 C C . GLY A 1 99 ? 8.181 -4.705 -12.870 1.00 92.81 99 GLY A C 1
ATOM 797 O O . GLY A 1 99 ? 8.964 -3.883 -13.340 1.00 92.81 99 GLY A O 1
ATOM 798 N N . LEU A 1 100 ? 7.608 -4.556 -11.674 1.00 94.75 100 LEU A N 1
ATOM 799 C CA . LEU A 1 100 ? 7.954 -3.483 -10.747 1.00 94.75 100 LEU A CA 1
ATOM 800 C C . LEU A 1 100 ? 9.421 -3.600 -10.322 1.00 94.75 100 LEU A C 1
ATOM 802 O O . LEU A 1 100 ? 9.917 -4.704 -10.064 1.00 94.75 100 LEU A O 1
ATOM 806 N N . SER A 1 101 ? 10.100 -2.461 -10.221 1.00 94.19 101 SER A N 1
ATOM 807 C CA . SER A 1 101 ? 11.496 -2.400 -9.794 1.00 94.19 101 SER A CA 1
ATOM 808 C C . SER A 1 101 ? 11.658 -2.850 -8.345 1.00 94.19 101 SER A C 1
ATOM 810 O O . SER A 1 101 ? 10.818 -2.571 -7.494 1.00 94.19 101 SER A O 1
ATOM 812 N N . ASN A 1 102 ? 12.768 -3.531 -8.048 1.00 94.69 102 ASN A N 1
ATOM 813 C CA . ASN A 1 102 ? 13.064 -3.973 -6.687 1.00 94.69 102 ASN A CA 1
ATOM 814 C C . ASN A 1 102 ? 13.230 -2.768 -5.761 1.00 94.69 102 ASN A C 1
ATOM 816 O O . ASN A 1 102 ? 14.162 -1.979 -5.925 1.00 94.69 102 ASN A O 1
ATOM 820 N N . GLU A 1 103 ? 12.370 -2.659 -4.757 1.00 93.25 103 GLU A N 1
ATOM 821 C CA . GLU A 1 103 ? 12.406 -1.549 -3.817 1.00 93.25 103 GLU A CA 1
ATOM 822 C C . GLU A 1 103 ? 11.689 -1.865 -2.504 1.00 93.25 103 GLU A C 1
ATOM 824 O O . GLU A 1 103 ? 11.015 -2.885 -2.340 1.00 93.25 103 GLU A O 1
ATOM 829 N N . SER A 1 104 ? 11.831 -0.955 -1.544 1.00 93.38 104 SER A N 1
ATOM 830 C CA . SER A 1 104 ? 11.042 -0.958 -0.320 1.00 93.38 104 SER A CA 1
ATOM 831 C C . SER A 1 104 ? 10.460 0.423 -0.067 1.00 93.38 104 SER A C 1
ATOM 833 O O . SER A 1 104 ? 11.166 1.433 -0.105 1.00 93.38 104 SER A O 1
ATOM 835 N N . PHE A 1 105 ? 9.165 0.457 0.220 1.00 89.25 105 PHE A N 1
ATOM 836 C CA . PHE A 1 105 ? 8.416 1.669 0.505 1.00 89.25 105 PHE A CA 1
ATOM 837 C C . PHE A 1 105 ? 7.822 1.588 1.911 1.00 89.25 105 PHE A C 1
ATOM 839 O O . PHE A 1 105 ? 6.969 0.750 2.196 1.00 89.25 105 PHE A O 1
ATOM 846 N N . ASN A 1 106 ? 8.278 2.483 2.789 1.00 92.44 106 ASN A N 1
ATOM 847 C CA . ASN A 1 106 ? 7.728 2.627 4.131 1.00 92.44 106 ASN A CA 1
ATOM 848 C C . ASN A 1 106 ? 6.507 3.545 4.110 1.00 92.44 106 ASN A C 1
ATOM 850 O O . ASN A 1 106 ? 6.578 4.694 3.666 1.00 92.44 106 ASN A O 1
ATOM 854 N N . ILE A 1 107 ? 5.414 3.052 4.673 1.00 90.25 107 ILE A N 1
ATOM 855 C CA . ILE A 1 107 ? 4.217 3.828 4.958 1.00 90.25 107 ILE A CA 1
ATOM 856 C C . ILE A 1 107 ? 4.350 4.348 6.385 1.00 90.25 107 ILE A C 1
ATOM 858 O O . ILE A 1 107 ? 4.530 3.564 7.313 1.00 90.25 107 ILE A O 1
ATOM 862 N N . GLN A 1 108 ? 4.250 5.665 6.563 1.00 88.94 108 GLN A N 1
ATOM 863 C CA . GLN A 1 108 ? 4.046 6.291 7.868 1.00 88.94 108 GLN A CA 1
ATOM 864 C C . GLN A 1 108 ? 3.170 7.533 7.724 1.00 88.94 108 GLN A C 1
ATOM 866 O O . GLN A 1 108 ? 3.508 8.481 7.010 1.00 88.94 108 GLN A O 1
ATOM 871 N N . ALA A 1 109 ? 2.046 7.524 8.427 1.00 82.88 109 ALA A N 1
ATOM 872 C CA . ALA A 1 109 ? 1.167 8.664 8.596 1.00 82.88 109 ALA A CA 1
ATOM 873 C C . ALA A 1 109 ? 0.641 8.651 10.031 1.00 82.88 109 ALA A C 1
ATO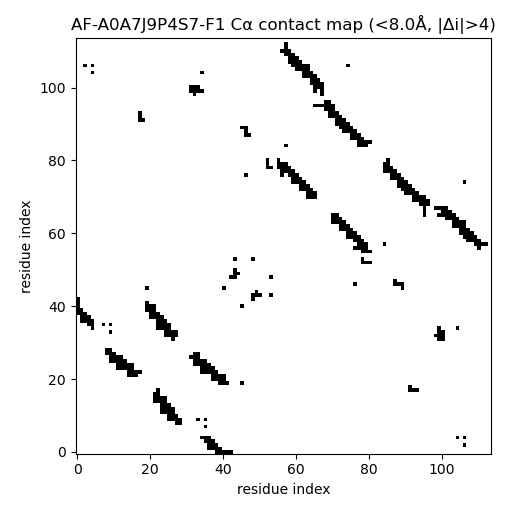M 875 O O . ALA A 1 109 ? 0.036 7.678 10.467 1.00 82.88 109 ALA A O 1
ATOM 876 N N . THR A 1 110 ? 0.876 9.723 10.774 1.00 76.62 110 THR A N 1
ATOM 877 C CA . THR A 1 110 ? 0.248 9.940 12.076 1.00 76.62 110 THR A CA 1
ATOM 878 C C . THR A 1 110 ? -0.842 10.982 11.916 1.00 76.62 110 THR A C 1
ATOM 880 O O . THR A 1 110 ? -0.664 11.975 11.203 1.00 76.62 110 THR A O 1
ATOM 883 N N . SER A 1 111 ? -1.974 10.771 12.579 1.00 68.38 111 SER A N 1
ATOM 884 C CA . SER A 1 111 ? -2.946 11.847 12.724 1.00 68.38 111 SER A CA 1
ATOM 885 C C . SER A 1 111 ? -2.398 12.782 13.795 1.00 68.38 111 SER A C 1
ATOM 887 O O . SER A 1 111 ? -2.281 12.394 14.957 1.00 68.38 111 SER A O 1
ATOM 889 N N . THR A 1 112 ? -2.024 14.008 13.426 1.00 50.09 112 THR A N 1
ATOM 890 C CA . THR A 1 112 ? -1.847 15.080 14.413 1.00 50.09 112 THR A CA 1
ATOM 891 C C . THR A 1 112 ? -3.158 15.214 15.172 1.00 50.09 112 THR A C 1
ATOM 893 O O . THR A 1 112 ? -4.155 15.651 14.602 1.00 50.09 112 THR A O 1
ATOM 896 N N . VAL A 1 113 ? -3.161 14.788 16.435 1.00 45.41 113 VAL A N 1
ATOM 897 C CA . VAL A 1 113 ? -4.221 15.119 17.385 1.00 45.41 113 VAL A CA 1
ATOM 898 C C . VAL A 1 113 ? -4.242 16.647 17.459 1.00 45.41 113 VAL A C 1
ATOM 900 O O . VAL A 1 113 ? -3.259 17.241 17.903 1.00 45.41 113 VAL A O 1
ATOM 903 N N . VAL A 1 114 ? -5.289 17.263 16.904 1.00 38.06 114 VAL A N 1
ATOM 904 C CA . VAL A 1 114 ? -5.549 18.708 17.009 1.00 38.06 114 VAL A CA 1
ATOM 905 C C . VAL A 1 114 ? -6.167 18.994 18.368 1.00 38.06 114 VAL A C 1
ATOM 907 O O . VAL A 1 114 ? -7.077 18.225 18.754 1.00 38.06 114 VAL A O 1
#

pLDDT: mean 91.99, std 8.7, range [38.06, 97.19]